Protein AF-A0A3S4KK60-F1 (afdb_monomer_lite)

Organism: Klebsiella pneumoniae (NCBI:txid573)

Radius of gyration: 25.11 Å; chains: 1; bounding box: 45×58×84 Å

Secondary structure (DSSP, 8-state):
-PPP-TTSEEEEEES---B-TT-EEEEE-SS-EEETTTEEE---TT-BTB--SEEEEEE-SSPPEEE-SEEEEEES-EEEEEE-TT-EEESS-EEESEEEEEEESSEEEE-TTSSEEEEE--------------------------------PPPPPP-PPPP----------

Structure (mmCIF, N/CA/C/O backbone):
data_AF-A0A3S4KK60-F1
#
_entry.id   AF-A0A3S4KK60-F1
#
loop_
_atom_site.group_PDB
_atom_site.id
_atom_site.type_symbol
_atom_site.label_atom_id
_atom_site.label_alt_id
_atom_site.label_comp_id
_atom_site.label_asym_id
_atom_site.label_entity_id
_atom_site.label_seq_id
_atom_site.pdbx_PDB_ins_code
_atom_site.Cartn_x
_atom_site.Cartn_y
_atom_site.Cartn_z
_atom_site.occupancy
_atom_site.B_iso_or_equiv
_atom_site.auth_seq_id
_atom_site.auth_comp_id
_atom_site.auth_asym_id
_atom_site.auth_atom_id
_atom_site.pdbx_PDB_model_num
ATOM 1 N N . MET A 1 1 ? -1.860 3.837 -8.122 1.00 91.62 1 MET A N 1
ATOM 2 C CA . MET A 1 1 ? -1.324 4.435 -6.878 1.00 91.62 1 MET A CA 1
ATOM 3 C C . MET A 1 1 ? -1.137 5.935 -7.043 1.00 91.62 1 MET A C 1
ATOM 5 O O . MET A 1 1 ? -0.967 6.378 -8.175 1.00 91.62 1 MET A O 1
ATOM 9 N N . LYS A 1 2 ? -1.155 6.694 -5.942 1.00 94.12 2 LYS A N 1
ATOM 10 C CA . LYS A 1 2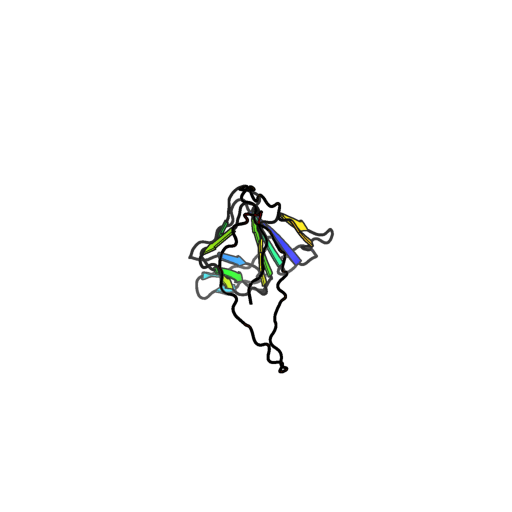 ? -0.974 8.155 -5.910 1.00 94.12 2 LYS A CA 1
ATOM 11 C C . LYS A 1 2 ? 0.498 8.571 -5.821 1.00 94.12 2 LYS A C 1
ATOM 13 O O . LYS A 1 2 ? 1.353 7.765 -5.454 1.00 94.12 2 LYS A O 1
ATOM 18 N N . LYS A 1 3 ? 0.755 9.849 -6.113 1.00 96.25 3 LYS A N 1
ATOM 19 C CA . LYS A 1 3 ? 2.049 10.508 -5.910 1.00 96.25 3 LYS A CA 1
ATOM 20 C C . LYS A 1 3 ? 2.529 10.317 -4.460 1.00 96.25 3 LYS A C 1
ATOM 22 O O . LYS A 1 3 ? 1.731 10.558 -3.551 1.00 96.25 3 LYS A O 1
ATOM 27 N N . PRO A 1 4 ? 3.788 9.913 -4.229 1.00 96.88 4 PRO A N 1
ATOM 28 C CA . PRO A 1 4 ? 4.363 9.898 -2.890 1.00 96.88 4 PRO A CA 1
ATOM 29 C C . PRO A 1 4 ? 4.475 11.310 -2.306 1.00 96.88 4 PRO A C 1
ATOM 31 O O . PRO A 1 4 ? 4.679 12.283 -3.037 1.00 96.88 4 PRO A O 1
ATOM 34 N N . ASN A 1 5 ? 4.346 11.431 -0.988 1.00 96.12 5 ASN A N 1
ATOM 35 C CA . ASN A 1 5 ? 4.644 12.675 -0.278 1.00 96.12 5 ASN A CA 1
ATOM 36 C C . ASN A 1 5 ? 6.162 12.863 -0.070 1.00 96.12 5 ASN A C 1
ATOM 38 O O . ASN A 1 5 ? 6.963 12.038 -0.505 1.00 96.12 5 ASN A O 1
ATOM 42 N N . ALA A 1 6 ? 6.560 13.946 0.607 1.00 95.12 6 ALA A N 1
ATOM 43 C CA . ALA A 1 6 ? 7.969 14.260 0.869 1.00 95.12 6 ALA A CA 1
ATOM 44 C C . ALA A 1 6 ? 8.704 13.170 1.676 1.00 95.12 6 ALA A C 1
ATOM 46 O O . ALA A 1 6 ? 9.901 12.980 1.491 1.00 95.12 6 ALA A O 1
ATOM 47 N N . ALA A 1 7 ? 7.986 12.406 2.506 1.00 96.06 7 ALA A N 1
ATOM 48 C CA . ALA A 1 7 ? 8.519 11.255 3.235 1.00 96.06 7 ALA A CA 1
ATOM 49 C C . ALA A 1 7 ? 8.562 9.955 2.400 1.00 96.06 7 ALA A C 1
ATOM 51 O O . ALA A 1 7 ? 8.891 8.889 2.922 1.00 96.06 7 ALA A O 1
ATOM 52 N N . GLY A 1 8 ? 8.205 10.004 1.112 1.00 96.44 8 GLY A N 1
ATOM 53 C CA . GLY A 1 8 ? 8.199 8.845 0.217 1.00 96.44 8 GLY A CA 1
ATOM 54 C C . GLY A 1 8 ? 7.004 7.903 0.401 1.00 96.44 8 GLY A C 1
ATOM 55 O O . GLY A 1 8 ? 7.038 6.778 -0.107 1.00 96.44 8 GLY A O 1
ATOM 56 N N . VAL A 1 9 ? 5.946 8.332 1.101 1.00 97.88 9 VAL A N 1
ATOM 57 C CA . VAL A 1 9 ? 4.731 7.533 1.317 1.00 97.88 9 VAL A CA 1
ATOM 58 C C . VAL A 1 9 ? 3.697 7.828 0.231 1.00 97.88 9 VAL A C 1
ATOM 60 O O . VAL A 1 9 ? 3.197 8.947 0.113 1.00 97.88 9 VAL A O 1
ATOM 63 N N . SER A 1 10 ? 3.324 6.809 -0.543 1.00 97.88 10 SER A N 1
ATOM 64 C CA . SER A 1 10 ? 2.142 6.829 -1.410 1.00 97.88 10 SER A CA 1
ATOM 65 C C . SER A 1 10 ? 0.923 6.377 -0.606 1.00 97.88 10 SER A C 1
ATOM 67 O O . SER A 1 10 ? 0.749 5.185 -0.343 1.00 97.88 10 SER A O 1
ATOM 69 N N . HIS A 1 11 ? 0.080 7.328 -0.195 1.00 97.31 11 HIS A N 1
ATOM 70 C CA . HIS A 1 11 ? -1.128 7.058 0.592 1.00 97.31 11 HIS A CA 1
ATOM 71 C C . HIS A 1 11 ? -2.350 6.869 -0.309 1.00 97.31 11 HIS A C 1
ATOM 73 O O . HIS A 1 11 ? -2.869 7.808 -0.916 1.00 97.31 11 HIS A O 1
ATOM 79 N N . ASN A 1 12 ? -2.814 5.628 -0.406 1.00 97.75 12 ASN A N 1
ATOM 80 C CA . ASN A 1 12 ? -3.915 5.210 -1.260 1.00 97.75 12 ASN A CA 1
ATOM 81 C C . ASN A 1 12 ? -5.121 4.852 -0.389 1.00 97.75 12 ASN A C 1
ATOM 83 O O . ASN A 1 12 ? -5.063 3.919 0.408 1.00 97.75 12 ASN A O 1
ATOM 87 N N . LEU A 1 13 ? -6.207 5.608 -0.548 1.00 97.25 13 LEU A N 1
ATOM 88 C CA . LEU A 1 13 ? -7.457 5.397 0.175 1.00 97.25 13 LEU A CA 1
ATOM 89 C C . LEU A 1 13 ? -8.414 4.572 -0.680 1.00 97.25 13 LEU A C 1
ATOM 91 O O . LEU A 1 13 ? -8.672 4.920 -1.834 1.00 97.25 13 LEU A O 1
ATOM 95 N N . TYR A 1 14 ? -8.978 3.527 -0.088 1.00 97.62 14 TYR A N 1
ATOM 96 C CA . TYR A 1 14 ? -9.921 2.627 -0.732 1.00 97.62 14 TYR A CA 1
ATOM 97 C C . TYR A 1 14 ? -11.235 2.572 0.041 1.00 97.62 14 TYR A C 1
ATOM 99 O O . TYR A 1 14 ? -11.282 2.709 1.268 1.00 97.62 14 TYR A O 1
ATOM 107 N N . ARG A 1 15 ? -12.324 2.334 -0.690 1.00 97.69 15 ARG A N 1
ATOM 108 C CA . ARG A 1 15 ? -13.568 1.831 -0.098 1.00 97.69 15 ARG A CA 1
ATOM 109 C C . ARG A 1 15 ? -13.484 0.326 0.119 1.00 97.69 15 ARG A C 1
ATOM 111 O O . ARG A 1 15 ? -13.869 -0.139 1.178 1.00 97.69 15 ARG A O 1
ATOM 118 N N . ASP A 1 16 ? -12.879 -0.394 -0.815 1.00 97.19 16 ASP A N 1
ATOM 119 C CA . ASP A 1 16 ? -12.662 -1.831 -0.735 1.00 97.19 16 ASP A CA 1
ATOM 120 C C . ASP A 1 16 ? -11.266 -2.154 -1.251 1.00 97.19 16 ASP A C 1
ATOM 122 O O . ASP A 1 16 ? -10.860 -1.670 -2.307 1.00 97.19 16 ASP A O 1
ATOM 126 N N . PHE A 1 17 ? -10.532 -2.973 -0.502 1.00 98.12 17 PHE A N 1
ATOM 127 C CA . PHE A 1 17 ? -9.235 -3.489 -0.924 1.00 98.12 17 PHE A CA 1
ATOM 128 C C . PHE A 1 17 ? -9.218 -4.996 -0.693 1.00 98.12 17 PHE A C 1
ATOM 130 O O . PHE A 1 17 ? -9.015 -5.465 0.429 1.00 98.12 17 PHE A O 1
ATOM 137 N N . ASN A 1 18 ? -9.484 -5.739 -1.761 1.00 98.12 18 ASN A N 1
ATOM 138 C CA . ASN A 1 18 ? -9.496 -7.194 -1.791 1.00 98.12 18 ASN A CA 1
ATOM 139 C C . ASN A 1 18 ? -8.551 -7.668 -2.891 1.00 98.12 18 ASN A C 1
ATOM 141 O O . ASN A 1 18 ? -8.430 -7.018 -3.928 1.00 98.12 18 ASN A O 1
ATOM 145 N N . VAL A 1 19 ? -7.911 -8.811 -2.674 1.00 98.06 19 VAL A N 1
ATOM 146 C CA . VAL A 1 19 ? -7.015 -9.428 -3.654 1.00 98.06 19 VAL A CA 1
ATOM 147 C C . VAL A 1 19 ? -7.537 -10.822 -3.944 1.00 98.06 19 VAL A C 1
ATOM 149 O O . VAL A 1 19 ? -7.630 -11.656 -3.045 1.00 98.06 19 VAL A O 1
ATOM 152 N N . GLY A 1 20 ? -7.925 -11.056 -5.195 1.00 97.00 20 GLY A N 1
ATOM 153 C CA . GLY A 1 20 ? -8.327 -12.377 -5.669 1.00 97.00 20 GLY A CA 1
ATOM 154 C C . GLY A 1 20 ? -7.126 -13.300 -5.877 1.00 97.00 20 GLY A C 1
ATOM 155 O O . GLY A 1 20 ? -5.977 -12.908 -5.700 1.00 97.00 20 GLY A O 1
ATOM 156 N N . THR A 1 21 ? -7.386 -14.529 -6.310 1.00 95.88 21 THR A N 1
ATOM 157 C CA . THR A 1 21 ? -6.337 -15.517 -6.621 1.00 95.88 21 THR A CA 1
ATOM 158 C C . THR A 1 21 ? -5.448 -15.104 -7.794 1.00 95.88 21 THR A C 1
ATOM 160 O O . THR A 1 21 ? -4.296 -15.512 -7.851 1.00 95.88 21 THR A O 1
ATOM 163 N N . ASN A 1 22 ? -5.949 -14.244 -8.686 1.00 94.62 22 ASN A N 1
ATOM 164 C CA . ASN A 1 22 ? -5.174 -13.668 -9.793 1.00 94.62 22 ASN A CA 1
ATOM 165 C C . ASN A 1 22 ? -4.140 -12.624 -9.331 1.00 94.62 22 ASN A C 1
ATOM 167 O O . ASN A 1 22 ? -3.382 -12.119 -10.152 1.00 94.62 22 ASN A O 1
ATOM 171 N N . GLY A 1 23 ? -4.118 -12.299 -8.036 1.00 95.69 23 GLY A N 1
ATOM 172 C CA . GLY A 1 23 ? -3.225 -11.306 -7.459 1.00 95.69 23 GLY A CA 1
ATOM 173 C C . GLY A 1 23 ? -3.587 -9.868 -7.819 1.00 95.69 23 GLY A C 1
ATOM 174 O O . GLY A 1 23 ? -4.665 -9.575 -8.343 1.00 95.69 23 GLY A O 1
ATOM 175 N N . THR A 1 24 ? -2.694 -8.952 -7.465 1.00 96.25 24 THR A N 1
ATOM 176 C CA . THR A 1 24 ? -2.780 -7.530 -7.798 1.00 96.25 24 THR A CA 1
ATOM 177 C C . THR A 1 24 ? -1.386 -6.940 -7.964 1.00 96.25 24 THR A C 1
ATOM 179 O O . THR A 1 24 ? -0.435 -7.383 -7.316 1.00 96.25 24 THR A O 1
ATOM 182 N N . ILE A 1 25 ? -1.281 -5.908 -8.800 1.00 97.00 25 ILE A N 1
ATOM 183 C CA . ILE A 1 25 ? -0.032 -5.195 -9.059 1.00 97.00 25 ILE A CA 1
ATOM 184 C C . ILE A 1 25 ? -0.155 -3.749 -8.582 1.00 97.00 25 ILE A C 1
ATOM 186 O O . ILE A 1 25 ? -1.005 -2.973 -9.023 1.00 97.00 25 ILE A O 1
ATOM 190 N N . LEU A 1 26 ? 0.753 -3.375 -7.694 1.00 97.62 26 LEU A N 1
ATOM 191 C CA . LEU A 1 26 ? 1.010 -2.026 -7.227 1.00 97.62 26 LEU A CA 1
ATOM 192 C C . LEU A 1 26 ? 2.052 -1.391 -8.155 1.00 97.62 26 LEU A C 1
ATOM 194 O O . LEU A 1 26 ? 3.249 -1.636 -8.029 1.00 97.62 26 LEU A O 1
ATOM 198 N N . ASN A 1 27 ? 1.595 -0.595 -9.124 1.00 97.06 27 ASN A N 1
ATOM 199 C CA . ASN A 1 27 ? 2.483 0.030 -10.104 1.00 97.06 27 ASN A CA 1
ATOM 200 C C . ASN A 1 27 ? 3.280 1.199 -9.493 1.00 97.06 27 ASN A C 1
ATOM 202 O O . ASN A 1 27 ? 2.779 2.327 -9.400 1.00 97.06 27 ASN A O 1
ATOM 206 N N . ASN A 1 28 ? 4.515 0.906 -9.082 1.00 97.56 28 ASN A N 1
ATOM 207 C CA . ASN A 1 28 ? 5.492 1.836 -8.520 1.00 97.56 28 ASN A CA 1
ATOM 208 C C . ASN A 1 28 ? 6.626 2.152 -9.519 1.00 97.56 28 ASN A C 1
ATOM 210 O O . ASN A 1 28 ? 7.754 2.428 -9.113 1.00 97.56 28 ASN A O 1
ATOM 214 N N . SER A 1 29 ? 6.341 2.069 -10.824 1.00 96.81 29 SER A N 1
ATOM 215 C CA . SER A 1 29 ? 7.299 2.362 -11.892 1.00 96.81 29 SER A CA 1
ATOM 216 C C . SER A 1 29 ? 7.031 3.721 -12.539 1.00 96.81 29 SER A C 1
ATOM 218 O O . SER A 1 29 ? 5.892 4.026 -12.906 1.00 96.81 29 SER A O 1
ATOM 220 N N . GLY A 1 30 ? 8.085 4.526 -12.697 1.00 95.19 30 GLY A N 1
ATOM 221 C CA . GLY A 1 30 ? 8.073 5.748 -13.512 1.00 95.19 30 GLY A CA 1
ATOM 222 C C . GLY A 1 30 ? 8.214 5.486 -15.017 1.00 95.19 30 GLY A C 1
ATOM 223 O O . GLY A 1 30 ? 7.879 6.361 -15.814 1.00 95.19 30 GLY A O 1
ATOM 224 N N . ASP A 1 31 ? 8.624 4.269 -15.380 1.00 95.25 31 ASP A N 1
ATOM 225 C CA . ASP A 1 31 ? 8.835 3.794 -16.749 1.00 95.25 31 ASP A CA 1
ATOM 226 C C . ASP A 1 31 ? 7.877 2.642 -17.090 1.00 95.25 31 ASP A C 1
ATOM 228 O O . ASP A 1 31 ? 7.313 2.000 -16.196 1.00 95.25 31 ASP A O 1
ATOM 232 N N . ASP A 1 32 ? 7.682 2.382 -18.384 1.00 95.25 32 ASP A N 1
ATOM 233 C CA . ASP A 1 32 ? 6.922 1.219 -18.846 1.00 95.25 32 ASP A CA 1
ATOM 234 C C . ASP A 1 32 ? 7.678 -0.067 -18.483 1.00 95.25 32 ASP A C 1
ATOM 236 O O . ASP A 1 32 ? 8.891 -0.165 -18.679 1.00 95.25 32 ASP A O 1
ATOM 240 N N . VAL A 1 33 ? 6.970 -1.070 -17.961 1.00 94.31 33 VAL A N 1
ATOM 241 C CA . VAL A 1 33 ? 7.573 -2.345 -17.546 1.00 94.31 33 VAL A CA 1
ATOM 242 C C . VAL A 1 33 ? 6.980 -3.492 -18.346 1.00 94.31 33 VAL A C 1
ATOM 244 O O . VAL A 1 33 ? 5.761 -3.640 -18.423 1.00 94.31 33 VAL A O 1
ATOM 247 N N . SER A 1 34 ? 7.839 -4.346 -18.899 1.00 93.31 34 SER A N 1
ATOM 248 C CA . SER A 1 34 ? 7.408 -5.589 -19.536 1.00 93.31 34 SER A CA 1
ATOM 249 C C . SER A 1 34 ? 7.284 -6.698 -18.494 1.00 93.31 34 SER A C 1
ATOM 251 O O . SER A 1 34 ? 8.275 -7.095 -17.882 1.00 93.31 34 SER A O 1
ATOM 253 N N . HIS A 1 35 ? 6.064 -7.186 -18.271 1.00 91.38 35 HIS A N 1
ATOM 254 C CA . HIS A 1 35 ? 5.773 -8.254 -17.324 1.00 91.38 35 HIS A CA 1
ATOM 255 C C . HIS A 1 35 ? 5.514 -9.566 -18.076 1.00 91.38 35 HIS A C 1
ATOM 257 O O . HIS A 1 35 ? 4.658 -9.629 -18.957 1.00 91.38 35 HIS A O 1
ATOM 263 N N . SER A 1 36 ? 6.186 -10.653 -17.685 1.00 86.75 36 SER A N 1
ATOM 264 C CA . SER A 1 36 ? 6.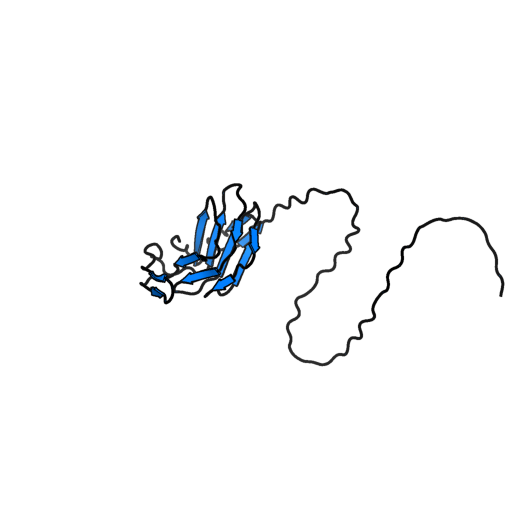085 -11.962 -18.358 1.00 86.75 36 SER A CA 1
ATOM 265 C C . SER A 1 36 ? 4.655 -12.520 -18.403 1.00 86.75 36 SER A C 1
ATOM 267 O O . SER A 1 36 ? 4.226 -13.041 -19.425 1.00 86.75 36 SER A O 1
ATOM 269 N N . THR A 1 37 ? 3.909 -12.383 -17.304 1.00 87.69 37 THR A N 1
ATOM 270 C CA . THR A 1 37 ? 2.514 -12.846 -17.185 1.00 87.69 37 THR A CA 1
ATOM 271 C C . THR A 1 37 ? 1.456 -11.857 -17.696 1.00 87.69 37 THR A C 1
ATOM 273 O O . THR A 1 37 ? 0.465 -12.286 -18.277 1.00 87.69 37 THR A O 1
ATOM 276 N N . PHE A 1 38 ? 1.622 -10.547 -17.470 1.00 88.25 38 PHE A N 1
ATOM 277 C CA . PHE A 1 38 ? 0.578 -9.536 -17.720 1.00 88.25 38 PHE A CA 1
ATOM 278 C C . PHE A 1 38 ? 0.858 -8.627 -18.925 1.00 88.25 38 PHE A C 1
ATOM 280 O O . PHE A 1 38 ? 0.086 -7.707 -19.191 1.00 88.25 38 PHE A O 1
ATOM 287 N N . GLY A 1 39 ? 1.937 -8.883 -19.667 1.00 92.06 39 GLY A N 1
ATOM 288 C CA . GLY A 1 39 ? 2.359 -8.059 -20.794 1.00 92.06 39 GLY A CA 1
ATOM 289 C C . GLY A 1 39 ? 2.935 -6.714 -20.354 1.00 92.06 39 GLY A C 1
ATOM 290 O O . GLY A 1 39 ? 3.443 -6.561 -19.245 1.00 92.06 39 GLY A O 1
ATOM 291 N N . ASN A 1 40 ? 2.884 -5.722 -21.241 1.00 94.56 40 ASN A N 1
ATOM 292 C CA . ASN A 1 40 ? 3.426 -4.400 -20.942 1.00 94.56 40 ASN A CA 1
ATOM 293 C C . ASN A 1 40 ? 2.487 -3.628 -20.009 1.00 94.56 40 ASN A C 1
ATOM 295 O O . ASN A 1 40 ? 1.332 -3.360 -20.339 1.00 94.56 40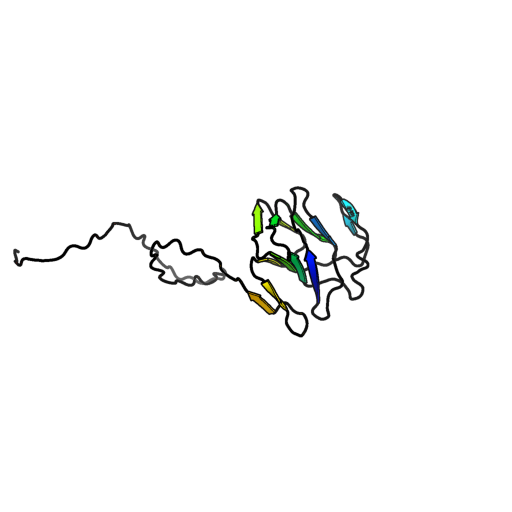 ASN A O 1
ATOM 299 N N . ILE A 1 41 ? 3.017 -3.238 -18.855 1.00 95.31 41 ILE A N 1
ATOM 300 C CA . ILE A 1 41 ? 2.358 -2.388 -17.872 1.00 95.31 41 ILE A CA 1
ATOM 301 C C . ILE A 1 41 ? 2.904 -0.975 -18.065 1.00 95.31 41 ILE A C 1
ATOM 303 O O . ILE A 1 41 ? 4.082 -0.721 -17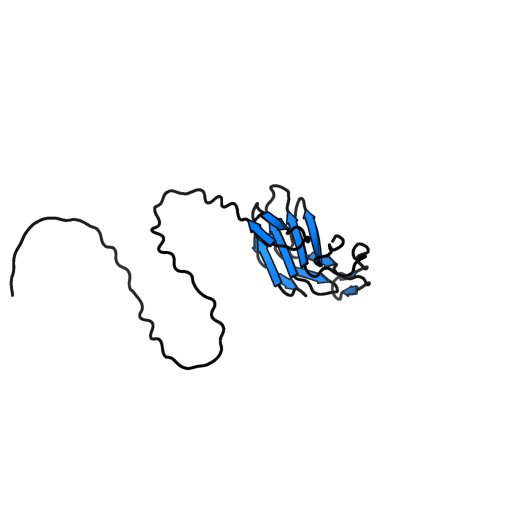.818 1.00 95.31 41 ILE A O 1
ATOM 307 N N . ALA A 1 42 ? 2.042 -0.059 -18.506 1.00 96.69 42 ALA A N 1
ATOM 308 C CA . ALA A 1 42 ? 2.416 1.338 -18.706 1.00 96.69 42 ALA A CA 1
ATOM 309 C C . ALA A 1 42 ? 2.885 1.995 -17.397 1.00 96.69 42 ALA A C 1
ATOM 311 O O . ALA A 1 42 ? 2.412 1.652 -16.306 1.00 96.69 42 ALA A O 1
ATOM 312 N N . ARG A 1 43 ? 3.777 2.979 -17.507 1.00 96.38 43 ARG A N 1
ATOM 313 C CA . ARG A 1 43 ? 4.273 3.777 -16.384 1.00 96.38 43 ARG A CA 1
ATOM 314 C C . ARG A 1 43 ? 3.157 4.412 -15.560 1.00 96.38 43 ARG A C 1
ATOM 316 O O . ARG A 1 43 ? 2.089 4.773 -16.063 1.00 96.38 43 ARG A O 1
ATOM 323 N N . ASN A 1 44 ? 3.425 4.635 -14.278 1.00 96.81 44 ASN A N 1
ATOM 324 C CA . ASN A 1 44 ? 2.506 5.349 -13.405 1.00 96.81 44 ASN A CA 1
ATOM 325 C C . ASN A 1 44 ? 2.774 6.864 -13.439 1.00 96.81 44 ASN A C 1
ATOM 327 O O . ASN A 1 44 ? 3.602 7.387 -12.694 1.00 96.81 44 ASN A O 1
ATOM 331 N N . ASN A 1 45 ? 1.988 7.589 -14.240 1.00 95.94 45 ASN A N 1
ATOM 332 C CA . ASN A 1 45 ? 2.082 9.050 -14.390 1.00 95.94 45 ASN A CA 1
ATOM 333 C C . ASN A 1 45 ? 1.865 9.849 -13.088 1.00 95.94 45 ASN A C 1
ATOM 335 O O . ASN A 1 45 ? 2.167 11.039 -13.048 1.00 95.94 45 ASN A O 1
ATOM 339 N N . ASN A 1 46 ? 1.366 9.229 -12.012 1.00 95.00 46 ASN A N 1
ATOM 340 C CA . ASN A 1 46 ? 1.237 9.903 -10.719 1.00 95.00 46 ASN A CA 1
ATOM 341 C C . ASN A 1 46 ? 2.583 10.051 -9.988 1.00 95.00 46 ASN A C 1
ATOM 343 O O . ASN A 1 46 ? 2.677 10.860 -9.066 1.00 95.00 46 ASN A O 1
ATOM 347 N N . LEU A 1 47 ? 3.625 9.308 -10.376 1.00 93.94 47 LEU A N 1
ATOM 348 C CA . LEU A 1 47 ? 4.938 9.286 -9.714 1.00 93.94 47 LEU A CA 1
ATOM 349 C C . LEU A 1 47 ? 5.842 10.452 -10.152 1.00 93.94 47 LEU A C 1
ATOM 351 O O . LEU A 1 47 ? 7.029 10.290 -10.411 1.00 93.94 47 LEU A O 1
ATOM 355 N N . THR A 1 48 ? 5.283 11.663 -10.213 1.00 91.31 48 THR A N 1
ATOM 356 C CA . THR A 1 48 ? 5.997 12.877 -10.659 1.00 91.31 48 THR A CA 1
ATOM 357 C C . THR A 1 48 ? 7.139 13.308 -9.735 1.00 91.31 48 THR A C 1
ATOM 359 O O . THR A 1 48 ? 7.978 14.101 -10.141 1.00 91.31 48 THR A O 1
ATOM 362 N N . ALA A 1 49 ? 7.173 12.805 -8.498 1.00 89.50 49 ALA A N 1
ATOM 363 C CA . ALA A 1 49 ? 8.253 13.028 -7.532 1.00 89.50 49 ALA A CA 1
ATOM 364 C C . ALA A 1 49 ? 9.131 11.778 -7.330 1.00 89.50 49 ALA A C 1
ATOM 366 O O . ALA A 1 49 ? 9.820 11.669 -6.320 1.00 89.50 49 ALA A O 1
ATOM 367 N N . GLY A 1 50 ? 9.081 10.831 -8.270 1.00 94.25 50 GLY A N 1
ATOM 368 C CA . GLY A 1 50 ? 9.728 9.530 -8.150 1.00 94.25 50 GLY A CA 1
ATOM 369 C C . GLY A 1 50 ? 8.835 8.470 -7.506 1.00 94.25 50 GLY A C 1
ATOM 370 O O . GLY A 1 50 ? 7.674 8.712 -7.153 1.00 94.25 50 GLY A O 1
ATOM 371 N N . SER A 1 51 ? 9.387 7.265 -7.403 1.00 97.25 51 SER A N 1
ATOM 372 C CA . SER A 1 51 ? 8.706 6.087 -6.867 1.00 97.25 51 SER A CA 1
ATOM 373 C C . SER A 1 51 ? 8.528 6.168 -5.350 1.00 97.25 51 SER A C 1
ATOM 375 O O . SER A 1 51 ? 9.302 6.808 -4.641 1.00 97.25 51 SER A O 1
ATOM 377 N N . ALA A 1 52 ? 7.510 5.485 -4.832 1.00 97.94 52 ALA A N 1
ATOM 378 C CA . ALA A 1 52 ? 7.258 5.402 -3.400 1.00 97.94 52 ALA A CA 1
ATOM 379 C C . ALA A 1 52 ? 8.283 4.494 -2.707 1.00 97.94 52 ALA A C 1
ATOM 381 O O . ALA A 1 52 ? 8.577 3.406 -3.203 1.00 97.94 52 ALA A O 1
ATOM 382 N N . SER A 1 53 ? 8.736 4.891 -1.519 1.00 97.69 53 SER A N 1
ATOM 383 C CA . SER A 1 53 ? 9.453 4.006 -0.589 1.00 97.69 53 SER A CA 1
ATOM 384 C C . SER A 1 53 ? 8.478 3.184 0.255 1.00 97.69 53 SER A C 1
ATOM 386 O O . SER A 1 53 ? 8.785 2.057 0.638 1.00 97.69 53 SER A O 1
ATOM 388 N N . VAL A 1 54 ? 7.286 3.734 0.516 1.00 98.25 54 VAL A N 1
ATOM 389 C CA . VAL A 1 54 ? 6.200 3.074 1.250 1.00 98.25 54 VAL A CA 1
ATOM 390 C C . VAL A 1 54 ? 4.892 3.231 0.485 1.00 98.25 54 VAL A C 1
ATOM 392 O O . VAL A 1 54 ? 4.499 4.336 0.114 1.00 98.25 54 VAL A O 1
ATOM 395 N N . ILE A 1 55 ? 4.181 2.129 0.288 1.00 98.56 55 ILE A N 1
ATOM 396 C CA . ILE A 1 55 ? 2.877 2.079 -0.366 1.00 98.56 55 ILE A CA 1
ATOM 397 C C . ILE A 1 55 ? 1.839 1.734 0.692 1.00 98.56 55 ILE A C 1
ATOM 399 O O . ILE A 1 55 ? 1.691 0.577 1.089 1.00 98.56 55 ILE A O 1
ATOM 403 N N . LEU A 1 56 ? 1.111 2.748 1.149 1.00 98.50 56 LEU A N 1
ATOM 404 C CA . LEU A 1 56 ? 0.029 2.585 2.106 1.00 98.50 56 LEU A CA 1
ATOM 405 C C . LEU A 1 56 ? -1.295 2.405 1.362 1.00 98.50 56 LEU A C 1
ATOM 407 O O . LEU A 1 56 ? -1.718 3.287 0.617 1.00 98.50 56 LEU A O 1
ATOM 411 N N . ASN A 1 57 ? -1.952 1.273 1.590 1.00 98.38 57 ASN A N 1
ATOM 412 C CA . ASN A 1 57 ? -3.300 0.972 1.133 1.00 98.38 57 ASN A CA 1
ATOM 413 C C . ASN A 1 57 ? -4.233 0.951 2.346 1.00 98.38 57 ASN A C 1
ATOM 415 O O . ASN A 1 57 ? -4.217 0.004 3.130 1.00 98.38 57 ASN A O 1
ATOM 419 N N . GLU A 1 58 ? -5.027 2.004 2.518 1.00 97.94 58 GLU A N 1
ATOM 420 C CA . GLU A 1 58 ? -5.920 2.164 3.665 1.00 97.94 58 GLU A CA 1
ATOM 421 C C . GLU A 1 58 ? -7.385 2.057 3.240 1.00 97.94 58 GLU A C 1
ATOM 423 O O . GLU A 1 58 ? -7.860 2.795 2.374 1.00 97.94 58 GLU A O 1
ATOM 428 N N . VAL A 1 59 ? -8.117 1.141 3.869 1.00 98.25 59 VAL A N 1
ATOM 429 C CA . VAL A 1 59 ? -9.560 0.991 3.687 1.00 98.25 59 VAL A CA 1
ATOM 430 C C . VAL A 1 59 ? -10.291 1.892 4.675 1.00 98.25 59 VAL A C 1
ATOM 432 O O . VAL A 1 59 ? -10.142 1.769 5.887 1.00 98.25 59 VAL A O 1
ATOM 435 N N . THR A 1 60 ? -11.119 2.784 4.136 1.00 96.25 60 THR A N 1
ATOM 436 C CA . THR A 1 60 ? -11.862 3.811 4.892 1.00 96.25 60 THR A CA 1
ATOM 437 C C . THR A 1 60 ? -13.352 3.495 5.042 1.00 96.25 60 THR A C 1
ATOM 439 O O . THR A 1 60 ? -14.092 4.240 5.685 1.00 96.25 60 THR A O 1
ATOM 442 N N . SER A 1 61 ? -13.831 2.420 4.408 1.00 96.44 61 SER A N 1
ATOM 443 C CA . SER A 1 61 ? -15.204 1.939 4.578 1.00 96.44 61 SER A CA 1
ATOM 444 C C . SER A 1 61 ? -15.343 1.095 5.852 1.00 96.44 61 SER A C 1
ATOM 446 O O . SER A 1 61 ? -14.444 1.066 6.688 1.00 96.44 61 SER A O 1
ATOM 448 N N . LYS A 1 62 ? -16.486 0.417 6.004 1.00 95.31 62 LYS A N 1
ATOM 449 C CA . LYS A 1 62 ? -16.728 -0.572 7.065 1.00 95.31 62 LYS A CA 1
ATOM 450 C C . LYS A 1 62 ? -16.485 -2.020 6.605 1.00 95.31 62 LYS A C 1
ATOM 452 O O . LYS A 1 62 ? -16.769 -2.952 7.351 1.00 95.31 62 LYS A O 1
ATOM 457 N N . ASN A 1 63 ? -15.996 -2.216 5.381 1.00 95.50 63 ASN A N 1
ATOM 458 C CA . ASN A 1 63 ? -15.812 -3.537 4.788 1.00 95.50 63 ASN A CA 1
ATOM 459 C C . ASN A 1 63 ? -14.450 -4.117 5.182 1.00 95.50 63 ASN A C 1
ATOM 461 O O . ASN A 1 63 ? -13.441 -3.410 5.184 1.00 95.50 63 ASN A O 1
ATOM 465 N N . ALA A 1 64 ? -14.417 -5.410 5.500 1.00 97.06 64 ALA A N 1
ATOM 466 C CA . ALA A 1 64 ? -13.180 -6.144 5.752 1.00 97.06 64 ALA A CA 1
ATOM 467 C C . ALA A 1 64 ? -12.458 -6.500 4.440 1.00 97.06 64 ALA A C 1
ATOM 469 O O . ALA A 1 64 ? -13.078 -6.585 3.380 1.00 97.06 64 ALA A O 1
ATOM 470 N N . SER A 1 65 ? -11.150 -6.742 4.527 1.00 98.38 65 SER A N 1
ATOM 471 C CA . SER A 1 65 ? -10.315 -7.139 3.389 1.00 98.38 65 SER A CA 1
ATOM 472 C C . SER A 1 65 ? -10.101 -8.651 3.339 1.00 98.38 65 SER A C 1
ATOM 474 O O . SER A 1 65 ? -9.764 -9.274 4.348 1.00 98.38 65 SER A O 1
ATOM 476 N N . SER A 1 66 ? -10.212 -9.237 2.149 1.00 98.25 66 SER A N 1
ATOM 477 C CA . SER A 1 66 ? -9.826 -10.617 1.849 1.00 98.25 66 SER A CA 1
ATOM 478 C C . SER A 1 66 ? -8.695 -10.632 0.824 1.00 98.25 66 SER A C 1
ATOM 480 O O . SER A 1 66 ? -8.845 -10.119 -0.286 1.00 98.25 66 SER A O 1
ATOM 482 N N . LEU A 1 67 ? -7.558 -11.211 1.207 1.00 98.38 67 LEU A N 1
ATOM 483 C CA . LEU A 1 67 ? -6.345 -11.302 0.401 1.00 98.38 67 LEU A CA 1
ATOM 484 C C . LEU A 1 67 ? -6.060 -12.779 0.100 1.00 98.38 67 LEU A C 1
ATOM 486 O O . LEU A 1 67 ? -5.661 -13.533 0.990 1.00 98.38 67 LEU A O 1
ATOM 490 N N . LYS A 1 68 ? -6.301 -13.195 -1.143 1.00 98.06 68 LYS A N 1
ATOM 491 C CA . LYS A 1 68 ? -6.256 -14.597 -1.595 1.00 98.06 68 LYS A CA 1
ATOM 492 C C . LYS A 1 68 ? -5.174 -14.887 -2.640 1.00 98.06 68 LYS A C 1
ATOM 494 O O . LYS A 1 68 ? -5.147 -15.976 -3.201 1.00 98.06 68 LYS A O 1
ATOM 499 N N . GLY A 1 69 ? -4.327 -13.912 -2.942 1.00 97.19 69 GLY A N 1
ATOM 500 C CA . GLY A 1 69 ? -3.296 -14.028 -3.967 1.00 97.19 69 GLY A CA 1
ATOM 501 C C . GLY A 1 69 ? -2.144 -13.065 -3.725 1.00 97.19 69 GLY A C 1
ATOM 502 O O . GLY A 1 69 ? -2.078 -12.402 -2.685 1.00 97.19 69 GLY A O 1
ATOM 503 N N . PHE A 1 70 ? -1.228 -13.006 -4.686 1.00 97.25 70 PHE A N 1
ATOM 504 C CA . PHE A 1 70 ? -0.028 -12.192 -4.567 1.00 97.25 70 PHE A CA 1
ATOM 505 C C . PHE A 1 70 ? -0.332 -10.694 -4.693 1.00 97.25 70 PHE A C 1
ATOM 507 O O . PHE A 1 70 ? -1.259 -10.274 -5.385 1.00 97.25 70 PHE A O 1
ATOM 514 N N . ILE A 1 71 ? 0.475 -9.884 -4.024 1.00 98.31 71 ILE A N 1
ATOM 515 C CA . ILE A 1 71 ? 0.530 -8.435 -4.169 1.00 98.31 71 ILE A CA 1
ATOM 516 C C . ILE A 1 71 ? 1.946 -8.108 -4.617 1.00 98.31 71 ILE A C 1
ATOM 518 O O . ILE A 1 71 ? 2.905 -8.290 -3.867 1.00 98.31 71 ILE A O 1
ATOM 522 N N . GLU A 1 72 ? 2.084 -7.653 -5.849 1.00 97.44 72 GLU A N 1
ATOM 523 C CA . GLU A 1 72 ? 3.379 -7.344 -6.441 1.00 97.44 72 GLU A CA 1
ATOM 524 C C . GLU A 1 72 ? 3.597 -5.841 -6.511 1.00 97.44 72 GLU A C 1
ATOM 526 O O . GLU A 1 72 ? 2.702 -5.105 -6.914 1.00 97.44 72 GLU A O 1
ATOM 531 N N . VAL A 1 73 ? 4.792 -5.376 -6.156 1.00 98.00 73 VAL A N 1
ATOM 532 C CA . VAL A 1 73 ? 5.216 -4.007 -6.461 1.00 98.00 73 VAL A CA 1
ATOM 533 C C . VAL A 1 73 ? 5.943 -4.020 -7.797 1.00 98.00 73 VAL A C 1
ATOM 535 O O . VAL A 1 73 ? 7.026 -4.579 -7.905 1.00 98.00 73 VAL A O 1
ATOM 538 N N . ASN A 1 74 ? 5.372 -3.396 -8.821 1.00 96.44 74 ASN A N 1
ATOM 539 C CA . ASN A 1 74 ? 6.035 -3.282 -10.116 1.00 96.44 74 ASN A CA 1
ATOM 540 C C . ASN A 1 74 ? 6.963 -2.058 -10.148 1.00 96.44 74 ASN A C 1
ATOM 542 O O . ASN A 1 74 ? 6.597 -0.999 -9.637 1.00 96.44 74 ASN A O 1
ATOM 546 N N . GLY A 1 75 ? 8.137 -2.187 -10.768 1.00 95.50 75 GLY A N 1
ATOM 547 C CA . GLY A 1 75 ? 9.166 -1.144 -10.784 1.00 95.50 75 GLY A CA 1
ATOM 548 C C . GLY A 1 75 ? 10.008 -1.115 -9.508 1.00 95.50 75 GLY A C 1
ATOM 549 O O . GLY A 1 75 ? 10.517 -2.143 -9.054 1.00 95.50 75 GLY A O 1
ATOM 550 N N . GLN A 1 76 ? 10.194 0.073 -8.928 1.00 97.06 76 GLN A N 1
ATOM 551 C CA . GLN A 1 76 ? 11.046 0.232 -7.752 1.00 97.06 76 GLN A CA 1
ATOM 552 C C . GLN A 1 76 ? 10.428 -0.459 -6.528 1.00 97.06 76 GLN A C 1
ATOM 554 O O . GLN A 1 76 ? 9.280 -0.200 -6.165 1.00 97.06 76 GLN A O 1
ATOM 559 N N . LYS A 1 77 ? 11.216 -1.309 -5.860 1.00 97.50 77 LYS A N 1
ATOM 560 C CA . LYS A 1 77 ? 10.809 -2.002 -4.631 1.00 97.50 77 LYS A CA 1
ATOM 561 C C . LYS A 1 77 ? 10.407 -1.016 -3.528 1.00 97.50 77 LYS A C 1
ATOM 563 O O . LYS A 1 77 ? 11.061 0.011 -3.341 1.00 97.50 77 LYS A O 1
ATOM 568 N N . ALA A 1 78 ? 9.388 -1.370 -2.752 1.00 98.12 78 ALA A N 1
ATOM 569 C CA . ALA A 1 78 ? 8.862 -0.547 -1.664 1.00 98.12 78 ALA A CA 1
ATOM 570 C C . ALA A 1 78 ? 8.408 -1.406 -0.478 1.00 98.12 78 ALA A C 1
ATOM 572 O O . ALA A 1 78 ? 8.275 -2.627 -0.594 1.00 98.12 78 ALA A O 1
ATOM 573 N N . ASP A 1 79 ? 8.162 -0.769 0.662 1.00 98.44 79 ASP A N 1
ATOM 574 C CA . ASP A 1 79 ? 7.361 -1.362 1.732 1.00 98.44 79 ASP A CA 1
ATOM 575 C C . ASP A 1 79 ? 5.878 -1.290 1.367 1.00 98.44 79 ASP A C 1
ATOM 577 O O . ASP A 1 79 ? 5.413 -0.290 0.821 1.00 98.44 79 ASP A O 1
ATOM 581 N N . VAL A 1 80 ? 5.113 -2.327 1.702 1.00 98.62 80 VAL A N 1
ATOM 582 C CA . VAL A 1 80 ? 3.665 -2.370 1.473 1.00 98.62 80 VAL A CA 1
ATOM 583 C C . VAL A 1 80 ? 2.946 -2.444 2.810 1.00 98.62 80 VAL A C 1
ATOM 585 O O . VAL A 1 80 ? 3.169 -3.356 3.606 1.00 98.62 80 VAL A O 1
ATOM 588 N N . VAL A 1 81 ? 2.041 -1.499 3.042 1.00 98.44 81 VAL A N 1
ATOM 589 C CA . VAL A 1 81 ? 1.170 -1.474 4.217 1.00 98.44 81 VAL A CA 1
ATOM 590 C C . VAL A 1 81 ? -0.271 -1.619 3.754 1.00 98.44 81 VAL A C 1
ATOM 592 O O . VAL A 1 81 ? -0.731 -0.857 2.906 1.00 98.44 81 VAL A O 1
ATOM 595 N N . ILE A 1 82 ? -0.994 -2.582 4.317 1.00 98.44 82 ILE A N 1
ATOM 596 C CA . ILE A 1 82 ? -2.442 -2.714 4.150 1.00 98.44 82 ILE A CA 1
ATOM 597 C C . ILE A 1 82 ? -3.080 -2.470 5.509 1.00 98.44 82 ILE A C 1
ATOM 599 O O . ILE A 1 82 ? -2.877 -3.239 6.452 1.00 98.44 82 ILE A O 1
ATOM 603 N N . ALA A 1 83 ? -3.842 -1.387 5.596 1.00 98.06 83 ALA A N 1
ATOM 604 C CA . ALA A 1 83 ? -4.540 -0.972 6.797 1.00 98.06 83 ALA A CA 1
ATOM 605 C C . ALA A 1 83 ? -6.047 -1.087 6.584 1.00 98.06 83 ALA A C 1
ATOM 607 O O . ALA A 1 83 ? -6.619 -0.424 5.719 1.00 98.06 83 ALA A O 1
ATOM 608 N N . ASN A 1 84 ? -6.700 -1.930 7.378 1.00 97.56 84 ASN A N 1
ATOM 609 C CA . ASN A 1 84 ? -8.152 -2.026 7.383 1.00 97.56 84 ASN A CA 1
ATOM 610 C C . ASN A 1 84 ? -8.660 -2.270 8.810 1.00 97.56 84 ASN A C 1
ATOM 612 O O . ASN A 1 84 ? -8.612 -3.409 9.289 1.00 97.56 84 ASN A O 1
ATOM 616 N N . PRO A 1 85 ? -9.192 -1.233 9.481 1.00 95.44 85 PRO A N 1
ATOM 617 C CA . PRO A 1 85 ? -9.728 -1.355 10.833 1.00 95.44 85 PRO A CA 1
ATOM 618 C C . PRO A 1 85 ? -10.854 -2.381 10.999 1.00 95.44 85 PRO A C 1
ATOM 620 O O . PRO A 1 85 ? -11.091 -2.856 12.107 1.00 95.44 85 PRO A O 1
ATOM 623 N N . ASN A 1 86 ? -11.531 -2.754 9.911 1.00 95.69 86 ASN A N 1
ATOM 624 C CA . ASN A 1 86 ? -12.634 -3.717 9.932 1.00 95.69 86 ASN A CA 1
ATOM 625 C C . ASN A 1 86 ? -12.164 -5.177 9.872 1.00 95.69 86 ASN A C 1
ATOM 627 O O . ASN A 1 86 ? -12.982 -6.087 9.995 1.00 95.69 86 ASN A O 1
ATOM 631 N N . GLY A 1 87 ? -10.863 -5.409 9.681 1.00 96.00 87 GLY A N 1
ATOM 632 C CA . GLY A 1 87 ? -10.271 -6.739 9.614 1.00 96.00 87 GLY A CA 1
ATOM 633 C C . GLY A 1 87 ? -9.618 -7.043 8.269 1.00 96.00 87 GLY A C 1
ATOM 634 O O . GLY A 1 87 ? -10.012 -6.533 7.218 1.00 96.00 87 GLY A O 1
ATOM 635 N N . ILE A 1 8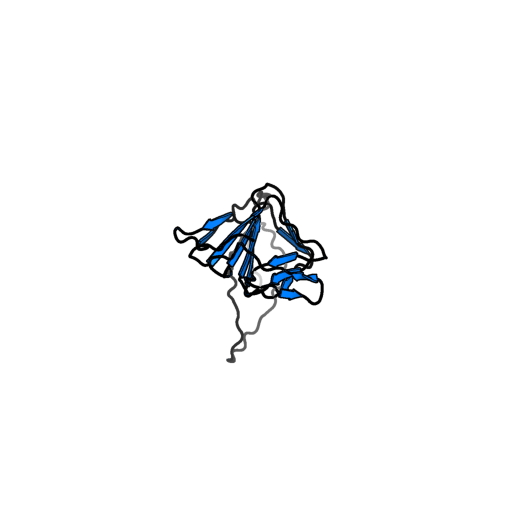8 ? -8.610 -7.912 8.320 1.00 97.88 88 ILE A N 1
ATOM 636 C CA . ILE A 1 88 ? -7.873 -8.408 7.158 1.00 97.88 88 ILE A CA 1
ATOM 637 C C . ILE A 1 88 ? -7.762 -9.924 7.292 1.00 97.88 88 ILE A C 1
ATOM 639 O O . ILE A 1 88 ? -7.242 -10.426 8.286 1.00 97.88 88 ILE A O 1
ATOM 643 N N . THR A 1 89 ? -8.227 -10.652 6.283 1.00 97.81 89 THR A N 1
ATOM 644 C CA . THR A 1 89 ? -8.018 -12.096 6.158 1.00 97.81 89 THR A CA 1
ATOM 645 C C . THR A 1 89 ? -7.010 -12.354 5.048 1.00 97.81 89 THR A C 1
ATOM 647 O O . THR A 1 89 ? -7.239 -11.954 3.908 1.00 97.81 89 THR A O 1
ATOM 650 N N . CYS A 1 90 ? -5.915 -13.040 5.369 1.00 95.62 90 CYS A N 1
ATOM 651 C CA . CYS A 1 90 ? -4.950 -13.535 4.392 1.00 95.62 90 CYS A CA 1
ATOM 652 C C . CYS A 1 90 ? -5.095 -15.053 4.267 1.00 95.62 90 CYS A C 1
ATOM 654 O O . CYS A 1 90 ? -4.881 -15.786 5.232 1.00 95.62 90 CYS A O 1
ATOM 656 N N . SER A 1 91 ? -5.455 -15.526 3.077 1.00 94.19 91 SER A N 1
ATOM 657 C CA . SER A 1 91 ? -5.591 -16.951 2.765 1.00 94.19 91 SER A CA 1
ATOM 658 C C . SER A 1 91 ? -4.827 -17.242 1.479 1.00 94.19 91 SER A C 1
ATOM 660 O O . SER A 1 91 ? -5.398 -17.193 0.396 1.00 94.19 91 SER A O 1
ATOM 662 N N . GLY A 1 92 ? -3.520 -17.487 1.601 1.00 91.62 92 GLY A N 1
ATOM 663 C CA . GLY A 1 92 ? -2.622 -17.632 0.449 1.00 91.62 92 GLY A CA 1
ATOM 664 C C . GLY A 1 92 ? -2.127 -16.302 -0.125 1.00 91.62 92 GLY A C 1
ATOM 665 O O . GLY A 1 92 ? -1.678 -16.263 -1.266 1.00 91.62 92 GLY A O 1
ATOM 666 N N . CYS A 1 93 ? -2.209 -15.209 0.642 1.00 96.38 93 CYS A N 1
ATOM 667 C CA . CYS A 1 93 ? -1.603 -13.955 0.220 1.00 96.38 93 CYS A CA 1
ATOM 668 C C . CYS A 1 93 ? -0.072 -14.054 0.243 1.00 96.38 93 CYS A C 1
ATOM 670 O O . CYS A 1 93 ? 0.516 -14.681 1.126 1.00 96.38 93 CYS A O 1
ATOM 672 N N . SER A 1 94 ? 0.573 -13.416 -0.724 1.00 97.62 94 SER A N 1
ATOM 673 C CA . SER A 1 94 ? 2.030 -13.317 -0.812 1.00 97.62 94 SER A CA 1
ATOM 674 C C . SER A 1 94 ? 2.419 -11.930 -1.310 1.00 97.62 94 SER A C 1
ATOM 676 O O . SER A 1 94 ? 1.583 -11.198 -1.836 1.00 97.62 94 SER A O 1
ATOM 678 N N . PHE A 1 95 ? 3.675 -11.545 -1.114 1.00 98.00 95 PHE A N 1
ATOM 679 C CA . PHE A 1 95 ? 4.189 -10.249 -1.543 1.00 98.00 95 PHE A CA 1
ATOM 680 C C . PHE A 1 95 ? 5.400 -10.456 -2.443 1.00 98.00 95 PHE A C 1
ATOM 682 O O . PHE A 1 95 ? 6.288 -11.242 -2.108 1.00 98.00 95 PHE A O 1
ATOM 689 N N . VAL A 1 96 ? 5.429 -9.758 -3.575 1.00 96.94 96 VAL A N 1
ATOM 690 C CA . VAL A 1 96 ? 6.486 -9.859 -4.591 1.00 96.94 96 VAL A CA 1
ATOM 691 C C . VAL A 1 96 ? 7.135 -8.487 -4.767 1.00 96.94 96 VAL A C 1
ATOM 693 O O . VAL A 1 96 ? 6.458 -7.459 -4.698 1.00 96.94 96 VAL A O 1
ATOM 696 N N . ASN A 1 97 ? 8.464 -8.464 -4.923 1.00 96.50 97 ASN A N 1
ATOM 697 C CA . ASN A 1 97 ? 9.274 -7.242 -5.049 1.00 96.50 97 ASN A CA 1
ATOM 698 C C . ASN A 1 97 ? 9.035 -6.206 -3.922 1.00 96.50 97 ASN A C 1
ATOM 700 O O . ASN A 1 97 ? 9.039 -4.994 -4.121 1.00 96.50 97 ASN A O 1
ATOM 704 N N . THR A 1 98 ? 8.800 -6.700 -2.707 1.00 97.31 98 THR A N 1
ATOM 705 C CA . THR A 1 98 ? 8.474 -5.896 -1.522 1.00 97.31 98 THR A CA 1
ATOM 706 C C . THR A 1 98 ? 9.568 -6.080 -0.469 1.00 97.31 98 THR A C 1
ATOM 708 O O . THR A 1 98 ? 9.955 -7.218 -0.205 1.00 97.31 98 THR A O 1
ATOM 711 N N . ASN A 1 99 ? 10.068 -5.003 0.155 1.00 96.12 99 ASN A N 1
ATOM 712 C CA . ASN A 1 99 ? 11.068 -5.146 1.231 1.00 96.12 99 ASN A CA 1
ATOM 713 C C . ASN A 1 99 ? 10.410 -5.645 2.527 1.00 96.12 99 ASN A C 1
ATOM 715 O O . ASN A 1 99 ? 10.892 -6.585 3.160 1.00 96.12 99 ASN A O 1
ATOM 719 N N . LYS A 1 100 ? 9.294 -5.019 2.914 1.00 96.75 100 LYS A N 1
ATOM 720 C CA . LYS A 1 100 ? 8.496 -5.386 4.084 1.00 96.75 100 LYS A CA 1
ATOM 721 C C . LYS A 1 100 ? 7.008 -5.272 3.780 1.00 96.75 100 LYS A C 1
ATOM 723 O O . LYS A 1 100 ? 6.563 -4.290 3.193 1.00 96.75 100 LYS A O 1
ATOM 728 N N . ALA A 1 101 ? 6.237 -6.253 4.238 1.00 97.38 101 ALA A N 1
ATOM 729 C CA . ALA A 1 101 ? 4.782 -6.223 4.196 1.00 97.38 101 ALA A CA 1
ATOM 730 C C . ALA A 1 101 ? 4.211 -6.082 5.613 1.00 97.38 101 ALA A C 1
ATOM 732 O O . ALA A 1 101 ? 4.604 -6.815 6.523 1.00 97.38 101 ALA A O 1
ATOM 733 N N . ILE A 1 102 ? 3.287 -5.142 5.806 1.00 97.25 102 ILE A N 1
ATOM 734 C CA . ILE A 1 102 ? 2.594 -4.907 7.076 1.00 97.25 102 ILE A CA 1
ATOM 735 C C . ILE A 1 102 ? 1.092 -5.009 6.834 1.00 97.25 102 ILE A C 1
ATOM 737 O O . ILE A 1 102 ? 0.530 -4.271 6.029 1.00 97.25 102 ILE A O 1
ATOM 741 N N . LEU A 1 103 ? 0.436 -5.900 7.575 1.00 97.44 103 LEU A N 1
ATOM 742 C CA . LEU A 1 103 ? -1.018 -5.984 7.654 1.00 97.44 103 LEU A CA 1
ATOM 743 C C . LEU A 1 103 ? -1.445 -5.462 9.022 1.00 97.44 103 LEU A C 1
ATOM 745 O O . LEU A 1 103 ? -0.963 -5.954 10.043 1.00 97.44 103 LEU A O 1
ATOM 749 N N . THR A 1 104 ? -2.330 -4.472 9.056 1.00 96.31 104 THR A N 1
ATOM 750 C CA . THR A 1 104 ? -2.798 -3.887 10.315 1.00 96.31 104 THR A CA 1
ATOM 751 C C . THR A 1 104 ? -4.301 -3.657 10.313 1.00 96.31 104 THR A C 1
ATOM 753 O O . THR A 1 104 ? -4.884 -3.190 9.336 1.00 96.31 104 THR A O 1
ATOM 756 N N . THR A 1 105 ? -4.933 -3.957 11.444 1.00 95.88 105 THR A N 1
ATOM 757 C CA . THR A 1 105 ? -6.317 -3.563 11.740 1.00 95.88 105 THR A CA 1
ATOM 758 C C . THR A 1 105 ? -6.375 -2.279 12.568 1.00 95.88 105 THR A C 1
ATOM 760 O O . THR A 1 105 ? -7.402 -1.954 13.157 1.00 95.88 105 THR A O 1
ATOM 763 N N . GLY A 1 106 ? -5.253 -1.573 12.694 1.00 93.06 106 GLY A N 1
ATOM 764 C CA . GLY A 1 106 ? -5.198 -0.263 13.320 1.00 93.06 106 GLY A CA 1
ATOM 765 C C . GLY A 1 106 ? -5.411 0.858 12.312 1.00 93.06 106 GLY A C 1
ATOM 766 O O . GLY A 1 106 ? -5.109 0.712 11.128 1.00 93.06 106 GLY A O 1
ATOM 767 N N . LYS A 1 107 ? -5.885 2.002 12.805 1.00 93.12 107 LYS A N 1
ATOM 768 C CA . LYS A 1 107 ? -5.843 3.259 12.057 1.00 93.12 107 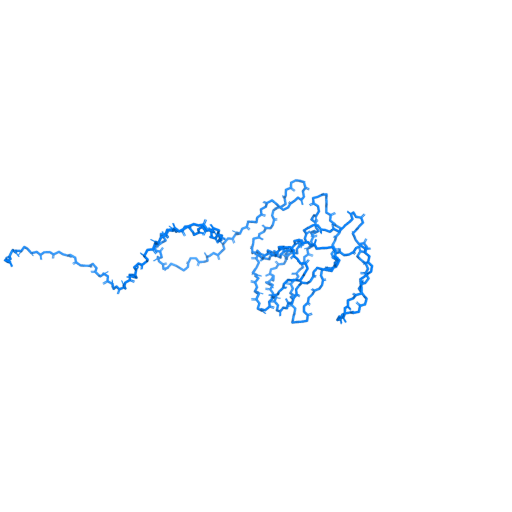LYS A CA 1
ATOM 769 C C . LYS A 1 107 ? -4.385 3.698 11.907 1.00 93.12 107 LYS A C 1
ATOM 771 O O . LYS A 1 107 ? -3.624 3.618 12.875 1.00 93.12 107 LYS A O 1
ATOM 776 N N . VAL A 1 108 ? -3.999 4.150 10.717 1.00 95.06 108 VAL A N 1
ATOM 777 C CA . VAL A 1 108 ? -2.646 4.663 10.469 1.00 95.06 108 VAL A CA 1
ATOM 778 C C . VAL A 1 108 ? -2.581 6.124 10.892 1.00 95.06 108 VAL A C 1
ATOM 780 O O . VAL A 1 108 ? -3.393 6.935 10.450 1.00 95.06 108 VAL A O 1
ATOM 783 N N . ASN A 1 109 ? -1.620 6.462 11.748 1.00 94.94 109 ASN A N 1
ATOM 784 C CA . ASN A 1 109 ? -1.336 7.846 12.108 1.00 94.94 109 ASN A CA 1
ATOM 785 C C . ASN A 1 109 ? -0.068 8.289 11.384 1.00 94.94 109 ASN A C 1
ATOM 787 O O . ASN A 1 109 ? 1.000 7.691 11.554 1.00 94.94 109 ASN A O 1
ATOM 791 N N . MET A 1 110 ? -0.207 9.337 10.582 1.00 95.19 110 MET A N 1
ATOM 792 C CA . MET A 1 110 ? 0.900 9.976 9.881 1.00 95.19 110 MET A CA 1
ATOM 793 C C . MET A 1 110 ? 1.549 11.018 10.797 1.00 95.19 110 MET A C 1
ATOM 795 O O . MET A 1 110 ? 0.866 11.609 11.634 1.00 95.19 110 MET A O 1
ATOM 799 N N . THR A 1 111 ? 2.856 11.219 10.662 1.00 95.19 111 THR A N 1
ATOM 800 C CA . THR A 1 111 ? 3.565 12.343 11.286 1.00 95.19 111 THR A CA 1
ATOM 801 C C . THR A 1 111 ? 3.302 13.633 10.510 1.00 95.19 111 THR A C 1
ATOM 803 O O . THR A 1 111 ? 2.810 13.587 9.380 1.00 95.19 111 THR A O 1
ATOM 806 N N . ASP A 1 112 ? 3.680 14.777 11.083 1.00 92.06 112 ASP A N 1
ATOM 807 C CA . ASP A 1 112 ? 3.562 16.082 10.417 1.00 92.06 112 ASP A CA 1
ATOM 808 C C . ASP A 1 112 ? 4.384 16.143 9.114 1.00 92.06 112 ASP A C 1
ATOM 810 O O . ASP A 1 112 ? 3.943 16.723 8.124 1.00 92.06 112 ASP A O 1
ATOM 814 N N . ASP A 1 113 ? 5.518 15.434 9.064 1.00 90.75 113 ASP A N 1
ATOM 815 C CA . ASP A 1 113 ? 6.355 15.286 7.861 1.00 90.75 113 ASP A CA 1
ATOM 816 C C . ASP A 1 113 ? 5.760 14.322 6.810 1.00 90.75 113 ASP A C 1
ATOM 818 O O . ASP A 1 113 ? 6.322 14.118 5.730 1.00 90.75 113 ASP A O 1
ATOM 822 N N . GLY A 1 114 ? 4.623 13.686 7.113 1.00 92.12 114 GLY A N 1
ATOM 823 C CA . GLY A 1 114 ? 3.936 12.743 6.232 1.00 92.12 114 GLY A CA 1
ATOM 824 C C . GLY A 1 114 ? 4.485 11.312 6.263 1.00 92.12 114 GLY A C 1
ATOM 825 O O . GLY A 1 114 ? 4.068 10.485 5.449 1.00 92.12 114 GLY A O 1
ATOM 826 N N . ALA A 1 115 ? 5.395 10.980 7.177 1.00 95.56 115 ALA A N 1
ATOM 827 C CA . ALA A 1 115 ? 5.824 9.598 7.384 1.00 95.56 115 ALA A CA 1
ATOM 828 C C . ALA A 1 115 ? 4.747 8.797 8.138 1.00 95.56 115 ALA A C 1
ATOM 830 O O . ALA A 1 115 ? 3.875 9.366 8.792 1.00 95.56 115 ALA A O 1
ATOM 831 N N . ILE A 1 116 ? 4.814 7.462 8.099 1.00 95.12 116 ILE A N 1
ATOM 832 C CA . ILE A 1 116 ? 3.980 6.634 8.982 1.00 95.12 116 ILE A CA 1
ATOM 833 C C . ILE A 1 116 ? 4.584 6.672 10.388 1.00 95.12 116 ILE A C 1
ATOM 835 O O . ILE A 1 116 ? 5.672 6.141 10.607 1.00 95.12 116 ILE A O 1
ATOM 839 N N . GLY A 1 117 ? 3.872 7.278 11.338 1.00 93.88 117 GLY A N 1
ATOM 840 C CA . GLY A 1 117 ? 4.327 7.401 12.723 1.00 93.88 117 GLY A CA 1
ATOM 841 C C . GLY A 1 117 ? 3.918 6.214 13.591 1.00 93.88 117 GLY A C 1
ATOM 842 O O . GLY A 1 117 ? 4.740 5.646 14.308 1.00 93.88 117 GLY A O 1
ATOM 843 N N . SER A 1 118 ? 2.642 5.820 13.548 1.00 93.12 118 SER A N 1
ATOM 844 C CA . SER A 1 118 ? 2.133 4.715 14.371 1.00 93.12 118 SER A CA 1
ATOM 845 C C . SER A 1 118 ? 0.877 4.058 13.800 1.00 93.12 118 SER A C 1
ATOM 847 O O . SER A 1 118 ? 0.218 4.588 12.906 1.00 93.12 118 SER A O 1
ATOM 849 N N . TYR A 1 119 ? 0.530 2.898 14.361 1.00 93.56 119 TYR A N 1
ATOM 850 C CA . TYR A 1 119 ? -0.723 2.196 14.100 1.00 93.56 119 TYR A CA 1
ATOM 851 C C . TYR A 1 119 ? -1.529 2.111 15.398 1.00 93.56 119 TYR A C 1
ATOM 853 O O . TYR A 1 119 ? -1.082 1.484 16.360 1.00 93.56 119 TYR A O 1
ATOM 861 N N . THR A 1 120 ? -2.721 2.705 15.441 1.00 91.44 120 THR A N 1
ATOM 862 C CA . THR A 1 120 ? -3.604 2.623 16.614 1.00 91.44 120 THR A CA 1
ATOM 863 C C . THR A 1 120 ? -4.648 1.539 16.411 1.00 91.44 120 THR A C 1
ATOM 865 O O . THR A 1 120 ? -5.589 1.705 15.636 1.00 91.44 120 THR A O 1
ATOM 868 N N . VAL A 1 121 ? -4.506 0.430 17.134 1.00 87.12 121 VAL A N 1
ATOM 869 C CA . VAL A 1 121 ? -5.491 -0.655 17.139 1.00 87.12 121 VAL A CA 1
ATOM 870 C C . VAL A 1 121 ? -6.537 -0.367 18.213 1.00 87.12 121 VAL A C 1
ATOM 872 O O . VAL A 1 121 ? -6.298 -0.581 19.400 1.00 87.12 121 VAL A O 1
ATOM 875 N N . THR A 1 122 ? -7.716 0.114 17.817 1.00 75.12 122 THR A N 1
ATOM 876 C CA . THR A 1 122 ? -8.867 0.198 18.727 1.00 75.12 122 THR A CA 1
ATOM 877 C C . THR A 1 122 ? -9.468 -1.190 18.887 1.00 75.12 122 THR A C 1
ATOM 879 O O . THR A 1 122 ? -10.332 -1.612 18.119 1.00 75.12 122 THR A O 1
ATOM 882 N N . GLY A 1 123 ? -8.958 -1.936 19.864 1.00 63.56 123 GLY A N 1
ATOM 883 C CA . GLY A 1 123 ? -9.444 -3.270 20.176 1.00 63.56 123 GLY A CA 1
ATOM 884 C C . GLY A 1 123 ? -10.911 -3.241 20.597 1.00 63.56 123 GLY A C 1
ATOM 885 O O . GLY A 1 123 ? -11.245 -2.773 21.681 1.00 63.56 123 GLY A O 1
ATOM 886 N N . ARG A 1 124 ? -11.792 -3.831 19.787 1.00 46.41 124 ARG A N 1
ATOM 887 C CA . ARG A 1 124 ? -12.985 -4.485 20.325 1.00 46.41 124 ARG A CA 1
ATOM 888 C C . ARG A 1 124 ? -12.614 -5.950 20.522 1.00 46.41 124 ARG A C 1
ATOM 890 O O . ARG A 1 124 ? -12.835 -6.786 19.656 1.00 46.41 124 ARG A O 1
ATOM 897 N N . HIS A 1 125 ? -12.010 -6.264 21.662 1.00 50.66 125 HIS A N 1
ATOM 898 C CA . HIS A 1 125 ? -12.274 -7.559 22.275 1.00 50.66 125 HIS A CA 1
ATOM 899 C C . HIS A 1 125 ? -13.607 -7.391 23.007 1.00 50.66 125 HIS A C 1
ATOM 901 O O . HIS A 1 125 ? -13.629 -6.753 24.061 1.00 50.66 125 HIS A O 1
ATOM 907 N N . PRO A 1 126 ? -14.752 -7.876 22.482 1.00 44.88 126 PRO A N 1
ATOM 908 C CA . PRO A 1 126 ? -15.875 -8.126 23.360 1.00 44.88 126 PRO A CA 1
ATOM 909 C C . PRO A 1 126 ? -15.371 -9.125 24.397 1.00 44.88 126 PRO A C 1
ATOM 911 O O . PRO A 1 126 ? -15.102 -10.284 24.093 1.00 44.88 126 PRO A O 1
ATOM 914 N N . HIS A 1 127 ? -15.174 -8.627 25.615 1.00 40.34 127 HIS A N 1
ATOM 915 C CA . HIS A 1 127 ? -14.977 -9.434 26.800 1.00 40.34 127 HIS A CA 1
ATOM 916 C C . HIS A 1 127 ? -16.127 -10.442 26.886 1.00 40.34 127 HIS A C 1
ATOM 918 O O . HIS A 1 127 ? -17.162 -10.175 27.494 1.00 40.34 127 HIS A O 1
ATOM 924 N N . HIS A 1 128 ? -15.944 -11.637 26.333 1.00 42.22 128 HIS A N 1
ATOM 925 C CA . HIS A 1 128 ? -16.595 -12.790 26.915 1.00 42.22 128 HIS A CA 1
ATOM 926 C C . HIS A 1 128 ? -15.942 -12.953 28.283 1.00 42.22 128 HIS A C 1
ATOM 928 O O . HIS A 1 128 ? -14.771 -13.319 28.383 1.00 42.22 128 HIS A O 1
ATOM 934 N N . ARG A 1 129 ? -16.680 -12.611 29.347 1.00 46.06 129 ARG A N 1
ATOM 935 C CA . ARG A 1 129 ? -16.302 -12.916 30.729 1.00 46.06 129 ARG A CA 1
ATOM 936 C C . ARG A 1 129 ? -16.131 -14.432 30.876 1.00 46.06 129 ARG A C 1
ATOM 938 O O . ARG A 1 129 ? -17.030 -15.132 31.326 1.00 46.06 129 ARG A O 1
ATOM 945 N N . ARG A 1 130 ? -14.958 -14.948 30.545 1.00 43.34 130 ARG A N 1
ATOM 946 C CA . ARG A 1 130 ? -14.345 -16.052 31.273 1.00 43.34 130 ARG A CA 1
ATOM 947 C C . ARG A 1 130 ? -12.995 -15.522 31.710 1.00 43.34 130 ARG A C 1
ATOM 949 O O . ARG A 1 130 ? -12.180 -15.155 30.872 1.00 43.34 130 ARG A O 1
ATOM 956 N N . LYS A 1 131 ? -12.832 -15.370 33.026 1.00 39.19 131 LYS A N 1
ATOM 957 C CA . LYS A 1 131 ? -11.595 -14.915 33.662 1.00 39.19 131 LYS A CA 1
ATOM 958 C C . LYS A 1 131 ? -10.444 -15.790 33.163 1.00 39.19 131 LYS A C 1
ATOM 960 O O . LYS A 1 131 ? -10.295 -16.919 33.619 1.00 39.19 131 LYS A O 1
ATOM 965 N N . TRP A 1 132 ? -9.650 -15.265 32.242 1.00 28.05 132 TRP A N 1
ATOM 966 C CA . TRP A 1 132 ? -8.314 -15.763 31.976 1.00 28.05 132 TRP A CA 1
ATOM 967 C C . TRP A 1 132 ? -7.368 -14.974 32.877 1.00 28.05 132 TRP A C 1
ATOM 969 O O . TRP A 1 132 ? -7.305 -13.750 32.811 1.00 28.05 132 TRP A O 1
ATOM 979 N N . HIS A 1 133 ? -6.695 -15.672 33.788 1.00 43.00 133 HIS A N 1
ATOM 980 C CA . HIS A 1 133 ? -5.558 -15.119 34.512 1.00 43.00 133 HIS A CA 1
ATOM 981 C C . HIS A 1 133 ? -4.416 -14.919 33.509 1.00 43.00 133 HIS A C 1
ATOM 983 O O . HIS A 1 133 ? -3.700 -15.866 33.188 1.00 43.00 133 HIS A O 1
ATOM 989 N N . GLU A 1 134 ? -4.250 -13.700 33.002 1.00 37.19 134 GLU A N 1
ATOM 990 C CA . GLU A 1 134 ? -3.086 -13.324 32.203 1.00 37.19 134 GLU A CA 1
ATOM 991 C C . GLU A 1 134 ? -1.878 -13.116 33.123 1.00 37.19 134 GLU A C 1
ATOM 993 O O . GLU A 1 134 ? -1.744 -12.109 33.816 1.00 37.19 134 GLU A O 1
ATOM 998 N N . ARG A 1 135 ? -0.970 -14.095 33.115 1.00 36.25 135 ARG A N 1
ATOM 999 C CA . ARG A 1 135 ? 0.452 -13.821 33.320 1.00 36.25 135 ARG A CA 1
ATOM 1000 C C . ARG A 1 135 ? 1.004 -13.367 31.975 1.00 36.25 135 ARG A C 1
ATOM 1002 O O . ARG A 1 135 ? 1.084 -14.159 31.042 1.00 36.25 135 ARG A O 1
ATOM 1009 N N . ALA A 1 136 ? 1.368 -12.093 31.887 1.00 34.81 136 ALA A N 1
ATOM 1010 C CA . ALA A 1 136 ? 2.126 -11.561 30.769 1.00 34.81 136 ALA A CA 1
ATOM 1011 C C . ALA A 1 136 ? 3.469 -12.301 30.654 1.00 34.81 136 ALA A C 1
ATOM 1013 O O . ALA A 1 136 ? 4.195 -12.458 31.637 1.00 34.81 136 ALA A O 1
ATOM 1014 N N . THR A 1 137 ? 3.832 -12.746 29.456 1.00 33.53 137 THR A N 1
ATOM 1015 C CA . THR A 1 137 ? 5.225 -13.079 29.141 1.00 33.53 137 THR A CA 1
ATOM 1016 C C . THR A 1 137 ? 5.534 -12.566 27.743 1.00 33.53 137 THR A C 1
ATOM 1018 O O . THR A 1 137 ? 5.102 -13.124 26.737 1.00 33.53 137 THR A O 1
ATOM 1021 N N . ALA A 1 138 ? 6.260 -11.449 27.700 1.00 34.81 138 ALA A N 1
ATOM 1022 C CA . ALA A 1 138 ? 6.868 -10.916 26.494 1.00 34.81 138 ALA A CA 1
ATOM 1023 C C . ALA A 1 138 ? 7.851 -11.952 25.935 1.00 34.81 138 ALA A C 1
ATOM 1025 O O . ALA A 1 138 ? 8.802 -12.332 26.617 1.00 34.81 138 ALA A O 1
ATOM 1026 N N . THR A 1 139 ? 7.637 -12.406 24.700 1.00 32.25 139 THR A N 1
ATOM 1027 C CA . THR A 1 139 ? 8.596 -13.286 24.023 1.00 32.25 139 THR A CA 1
ATOM 1028 C C . THR A 1 139 ? 9.437 -12.447 23.068 1.00 32.25 139 THR A C 1
ATOM 1030 O O . THR A 1 139 ? 8.930 -11.855 22.118 1.00 32.25 139 THR A O 1
ATOM 1033 N N . ARG A 1 140 ? 10.730 -12.351 23.397 1.00 31.88 140 ARG A N 1
ATOM 1034 C CA . ARG A 1 140 ? 11.791 -11.698 22.622 1.00 31.88 140 ARG A CA 1
ATOM 1035 C C . ARG A 1 140 ? 12.039 -12.416 21.293 1.00 31.88 140 ARG A C 1
ATOM 1037 O O . ARG A 1 140 ? 11.952 -13.636 21.207 1.00 31.88 140 ARG A O 1
ATOM 1044 N N . PHE A 1 141 ? 12.456 -11.623 20.307 1.00 29.95 141 PHE A N 1
ATOM 1045 C CA . PHE A 1 141 ? 13.155 -12.047 19.093 1.00 29.95 141 PHE A CA 1
ATOM 1046 C C . PHE A 1 141 ? 14.342 -12.971 19.414 1.00 29.95 141 PHE A C 1
ATOM 1048 O O . PHE A 1 141 ? 15.140 -12.664 20.300 1.00 29.95 141 PHE A O 1
ATOM 1055 N N . CYS A 1 142 ? 14.506 -14.049 18.644 1.00 28.84 142 CYS A N 1
ATOM 1056 C CA . CYS A 1 142 ? 15.729 -14.849 18.621 1.00 28.84 142 CYS A CA 1
ATOM 1057 C C . CYS A 1 142 ? 16.301 -14.825 17.194 1.00 28.84 142 CYS A C 1
ATOM 1059 O O . CYS A 1 142 ? 15.660 -15.310 16.265 1.00 28.84 142 CYS A O 1
ATOM 1061 N N . SER A 1 143 ? 17.478 -14.217 17.031 1.00 29.55 143 SER A N 1
ATOM 1062 C CA . SER A 1 143 ? 18.298 -14.262 15.811 1.00 29.55 143 SER A CA 1
ATOM 1063 C C . SER A 1 143 ? 19.442 -15.266 16.028 1.00 29.55 143 SER A C 1
ATOM 1065 O O . SER A 1 143 ? 19.958 -15.322 17.150 1.00 29.55 143 SER A O 1
ATOM 1067 N N . PRO A 1 144 ? 19.861 -16.070 15.032 1.00 38.09 144 PRO A N 1
ATOM 1068 C CA . PRO A 1 144 ? 20.850 -17.111 15.249 1.00 38.09 144 PRO A CA 1
ATOM 1069 C C . PRO A 1 144 ? 22.257 -16.598 14.929 1.00 38.09 144 PRO A C 1
ATOM 1071 O O . PRO A 1 144 ? 22.681 -16.626 13.778 1.00 38.09 144 PRO A O 1
ATOM 1074 N N . THR A 1 145 ? 23.036 -16.234 15.950 1.00 32.75 145 THR A N 1
ATOM 1075 C CA . THR A 1 145 ? 24.498 -16.191 15.790 1.00 32.75 145 THR A CA 1
ATOM 1076 C C . THR A 1 145 ? 25.202 -16.701 17.045 1.00 32.75 145 THR A C 1
ATOM 1078 O O . THR A 1 145 ? 25.100 -16.122 18.119 1.00 32.75 145 THR A O 1
ATOM 1081 N N . ARG A 1 146 ? 25.871 -17.848 16.862 1.00 35.03 146 ARG A N 1
ATOM 1082 C CA . ARG A 1 146 ? 26.869 -18.541 17.699 1.00 35.03 146 ARG A CA 1
ATOM 1083 C C . ARG A 1 146 ? 27.200 -17.917 19.068 1.00 35.03 146 ARG A C 1
ATOM 1085 O O . ARG A 1 146 ? 27.910 -16.926 19.126 1.00 35.03 146 ARG A O 1
ATOM 1092 N N . LEU A 1 147 ? 26.909 -18.647 20.145 1.00 27.92 147 LEU A N 1
ATOM 1093 C CA . LEU A 1 147 ? 27.920 -19.331 20.970 1.00 27.92 147 LEU A CA 1
ATOM 1094 C C . LEU A 1 147 ? 27.220 -20.272 21.972 1.00 27.92 147 LEU A C 1
ATOM 1096 O O . LEU A 1 147 ? 26.104 -20.017 22.412 1.00 27.92 147 LEU A O 1
ATOM 1100 N N . ARG A 1 148 ? 27.868 -21.401 22.278 1.00 39.09 148 ARG A N 1
ATOM 1101 C CA . ARG A 1 148 ? 27.354 -22.512 23.096 1.00 39.09 148 ARG A CA 1
ATOM 1102 C C . ARG A 1 148 ? 26.920 -22.072 24.500 1.00 39.09 148 ARG A C 1
ATOM 1104 O O . ARG A 1 148 ? 27.754 -21.615 25.270 1.00 39.09 148 ARG A O 1
ATOM 1111 N N . LEU A 1 149 ? 25.680 -22.389 24.870 1.00 27.66 149 LEU A N 1
ATOM 1112 C CA . LEU A 1 149 ? 25.275 -22.670 26.250 1.00 27.66 149 LEU A CA 1
ATOM 1113 C C . LEU A 1 149 ? 24.066 -23.612 26.221 1.00 27.66 149 LEU A C 1
ATOM 1115 O O . LEU A 1 149 ? 23.014 -23.294 25.672 1.00 27.66 149 LEU A O 1
ATOM 1119 N N . THR A 1 150 ? 24.247 -24.815 26.758 1.00 32.16 150 THR A N 1
ATOM 1120 C CA . THR A 1 150 ? 23.236 -25.875 26.784 1.00 32.16 150 THR A CA 1
ATOM 1121 C C . THR A 1 150 ? 22.162 -25.534 27.819 1.00 32.16 150 THR A C 1
ATOM 1123 O O . THR A 1 150 ? 22.401 -25.672 29.016 1.00 32.16 150 THR A O 1
ATOM 1126 N N . VAL A 1 151 ? 20.971 -25.113 27.386 1.00 31.91 151 VAL A N 1
ATOM 1127 C CA . VAL A 1 151 ? 19.796 -24.967 28.265 1.00 31.91 151 VAL A CA 1
ATOM 1128 C C . VAL A 1 151 ? 18.922 -26.213 28.125 1.00 31.91 151 VAL A C 1
ATOM 1130 O O . VAL A 1 151 ? 18.456 -26.546 27.038 1.00 31.91 151 VAL A O 1
ATOM 1133 N N . LYS A 1 152 ? 18.726 -26.935 29.233 1.00 29.12 152 LYS A N 1
ATOM 1134 C CA . LYS A 1 152 ? 17.938 -28.173 29.308 1.00 29.12 152 LYS A CA 1
ATOM 1135 C C . LYS A 1 152 ? 16.486 -27.818 29.665 1.00 29.12 152 LYS A C 1
ATOM 1137 O O . LYS A 1 152 ? 16.200 -27.518 30.820 1.00 29.12 152 LYS A O 1
ATOM 1142 N N . CYS A 1 153 ? 15.571 -27.841 28.697 1.00 27.72 153 CYS A N 1
ATOM 1143 C CA . CYS A 1 153 ? 14.132 -27.688 28.949 1.00 27.72 153 CYS A CA 1
ATOM 1144 C C . CYS A 1 153 ? 13.565 -28.961 29.609 1.00 27.72 153 CYS A C 1
ATOM 1146 O O . CYS A 1 153 ? 13.757 -30.058 29.083 1.00 27.72 153 CYS A O 1
ATOM 1148 N N . ARG A 1 154 ? 12.856 -28.837 30.742 1.00 28.81 154 ARG A N 1
ATOM 1149 C CA . ARG A 1 154 ? 12.012 -29.913 31.305 1.00 28.81 154 ARG A CA 1
ATOM 1150 C C . ARG A 1 154 ? 10.537 -29.665 30.949 1.00 28.81 154 ARG A C 1
ATOM 1152 O O . ARG A 1 154 ? 10.103 -28.519 31.045 1.00 28.81 154 ARG A O 1
ATOM 1159 N N . PRO A 1 155 ? 9.759 -30.703 30.594 1.00 35.34 155 PRO A N 1
ATOM 1160 C CA . PRO A 1 155 ? 8.327 -30.574 30.338 1.00 35.34 155 PRO A CA 1
ATOM 1161 C C . PRO A 1 155 ? 7.529 -30.565 31.654 1.00 35.34 155 PRO A C 1
ATOM 1163 O O . PRO A 1 155 ? 7.777 -31.385 32.536 1.00 35.34 155 PRO A O 1
ATOM 1166 N N . THR A 1 156 ? 6.556 -29.660 31.792 1.00 38.31 156 THR A N 1
ATOM 1167 C CA . THR A 1 156 ? 5.559 -29.686 32.878 1.00 38.31 156 THR A CA 1
ATOM 1168 C C . THR A 1 156 ? 4.303 -30.428 32.426 1.00 38.31 156 THR A C 1
ATOM 1170 O O . THR A 1 156 ? 3.653 -30.017 31.466 1.00 38.31 156 THR A O 1
ATOM 1173 N N . THR A 1 157 ? 3.951 -31.501 33.133 1.00 37.78 157 THR A N 1
ATOM 1174 C CA . THR A 1 157 ? 2.657 -32.202 33.063 1.00 37.78 157 THR A CA 1
ATOM 1175 C C . THR A 1 157 ? 1.534 -31.375 33.709 1.00 37.78 157 THR A C 1
ATOM 1177 O O . THR A 1 157 ? 1.798 -30.690 34.700 1.00 37.78 157 THR A O 1
ATOM 1180 N N . PRO A 1 158 ? 0.279 -31.445 33.222 1.00 40.97 158 PRO A N 1
ATOM 1181 C CA . PRO A 1 158 ? -0.858 -30.790 33.860 1.00 40.97 158 PRO A CA 1
ATOM 1182 C C . PRO A 1 158 ? -1.532 -31.743 34.856 1.00 40.97 158 PRO A C 1
ATOM 1184 O O . PRO A 1 158 ? -1.634 -32.924 34.560 1.00 40.97 158 PRO A O 1
ATOM 1187 N N . TRP A 1 159 ? -2.036 -31.246 35.988 1.00 27.02 159 TRP A N 1
ATOM 1188 C CA . TRP A 1 159 ? -3.265 -31.741 36.629 1.00 27.02 159 TRP A CA 1
ATOM 1189 C C . TRP A 1 159 ? -3.839 -30.681 37.578 1.00 27.02 159 TRP A C 1
ATOM 1191 O O . TRP A 1 159 ? -3.128 -29.867 38.163 1.00 27.02 159 TRP A O 1
ATOM 1201 N N . SER A 1 160 ? -5.166 -30.665 37.629 1.00 34.72 160 SER A N 1
ATOM 1202 C CA . SER A 1 160 ? -6.044 -29.686 38.264 1.00 34.72 160 SER A CA 1
ATOM 1203 C C . SER A 1 160 ? -5.964 -29.695 39.792 1.00 34.72 160 SER A C 1
ATOM 1205 O O . SER A 1 160 ? -6.132 -30.748 40.402 1.00 34.72 160 SER A O 1
ATOM 1207 N N . ALA A 1 161 ? -5.847 -28.520 40.414 1.00 30.09 161 ALA A N 1
ATOM 1208 C CA . ALA A 1 161 ? -6.086 -28.342 41.844 1.00 30.09 161 ALA A CA 1
ATOM 1209 C C . ALA A 1 161 ? -7.503 -27.790 42.071 1.00 30.09 161 ALA A C 1
ATOM 1211 O O . ALA A 1 161 ? -7.833 -26.684 41.638 1.00 30.09 161 ALA A O 1
ATOM 1212 N N . ARG A 1 162 ? -8.344 -28.575 42.750 1.00 30.36 162 ARG A N 1
ATOM 1213 C CA . ARG A 1 162 ? -9.606 -28.139 43.357 1.00 30.36 162 ARG A CA 1
ATOM 1214 C C . ARG A 1 162 ? -9.295 -27.769 44.810 1.00 30.36 162 ARG A C 1
ATOM 1216 O O . ARG A 1 162 ? -8.680 -28.559 45.514 1.00 30.36 162 ARG A O 1
ATOM 1223 N N . VAL A 1 163 ? -9.688 -26.571 45.237 1.00 33.16 163 VAL A N 1
ATOM 1224 C CA . VAL A 1 163 ? -9.532 -26.106 46.623 1.00 33.16 163 VAL A CA 1
ATOM 1225 C C . VAL A 1 163 ? -10.729 -26.571 47.444 1.00 33.16 163 VAL A C 1
ATOM 1227 O O . VAL A 1 163 ? -11.857 -26.201 47.127 1.00 33.16 163 VAL A O 1
ATOM 1230 N N . THR A 1 164 ? -10.467 -27.311 48.519 1.00 33.16 164 THR A N 1
ATOM 1231 C CA . THR A 1 164 ? -11.341 -27.417 49.695 1.00 33.16 164 THR A CA 1
ATOM 1232 C C . THR A 1 164 ? -10.458 -27.555 50.939 1.00 33.16 164 THR A C 1
ATOM 1234 O O . THR A 1 164 ? -9.771 -28.558 51.097 1.00 33.16 164 THR A O 1
ATOM 1237 N N . SER A 1 165 ? -10.477 -26.547 51.808 1.00 33.94 165 SER A N 1
ATOM 1238 C CA . SER A 1 165 ? -10.133 -26.655 53.241 1.00 33.94 165 SER A CA 1
ATOM 1239 C C . SER A 1 165 ? -11.458 -26.648 54.034 1.00 33.94 165 SER A C 1
ATOM 1241 O O . SER A 1 165 ? -12.455 -26.243 53.427 1.00 33.94 165 SER A O 1
ATOM 1243 N N . PRO A 1 166 ? -11.537 -26.955 55.352 1.00 49.81 166 PRO A N 1
ATOM 1244 C CA . PRO A 1 166 ? -10.483 -27.269 56.335 1.00 49.81 166 PRO A CA 1
ATOM 1245 C C . PRO A 1 166 ? -10.796 -28.502 57.240 1.00 49.81 166 PRO A C 1
ATOM 1247 O O . PRO A 1 166 ? -11.860 -29.098 57.130 1.00 49.81 166 PRO A O 1
ATOM 1250 N N . TRP A 1 167 ? -9.877 -28.783 58.180 1.00 29.23 167 TRP A N 1
ATOM 1251 C CA . TRP A 1 167 ? -10.000 -29.542 59.448 1.00 29.23 167 TRP A CA 1
ATOM 1252 C C . TRP A 1 167 ? -9.274 -30.902 59.563 1.00 29.23 167 TRP A C 1
ATOM 1254 O O . TRP A 1 167 ? -9.520 -31.839 58.816 1.00 29.23 167 TRP A O 1
ATOM 1264 N N . ILE A 1 168 ? -8.472 -30.964 60.638 1.00 36.78 168 ILE A N 1
ATOM 1265 C CA . ILE A 1 168 ? -7.998 -32.110 61.439 1.00 36.78 168 ILE A CA 1
ATOM 1266 C C . ILE A 1 168 ? -6.546 -32.597 61.234 1.00 36.78 168 ILE A C 1
ATOM 1268 O O . ILE A 1 168 ? -6.131 -33.143 60.219 1.00 36.78 168 ILE A O 1
ATOM 1272 N N . THR A 1 169 ? -5.822 -32.372 62.331 1.00 38.16 169 THR A N 1
ATOM 1273 C CA . THR A 1 169 ? -4.546 -32.853 62.868 1.00 38.16 169 THR A CA 1
ATOM 1274 C C . THR A 1 169 ? -4.318 -34.369 62.780 1.00 38.16 169 THR A C 1
ATOM 1276 O O . THR A 1 169 ? -5.235 -35.123 63.080 1.00 38.16 169 THR A O 1
ATOM 1279 N N . ALA A 1 170 ? -3.072 -34.801 62.522 1.00 34.25 170 ALA A N 1
ATOM 1280 C CA . ALA A 1 170 ? -2.257 -35.681 63.394 1.00 34.25 170 ALA A CA 1
ATOM 1281 C C . ALA A 1 170 ? -1.188 -36.493 62.631 1.00 34.25 170 ALA A C 1
ATOM 1283 O O . ALA A 1 170 ? -1.390 -36.944 61.509 1.00 34.25 170 ALA A O 1
ATOM 1284 N N . LEU A 1 171 ? -0.044 -36.660 63.305 1.00 35.81 171 LEU A N 1
ATOM 1285 C CA . LEU A 1 171 ? 1.134 -37.447 62.935 1.00 35.81 171 LEU A CA 1
ATOM 1286 C C . LEU A 1 171 ? 0.845 -38.948 62.757 1.00 35.81 171 LEU A C 1
ATOM 1288 O O . LEU A 1 171 ? 0.099 -39.509 63.553 1.00 35.81 171 LEU A O 1
ATOM 1292 N N . ALA A 1 172 ? 1.617 -39.614 61.888 1.00 32.94 172 ALA A N 1
ATOM 1293 C CA . ALA A 1 172 ? 2.258 -40.897 62.208 1.00 32.94 172 ALA A CA 1
ATOM 1294 C C . ALA A 1 172 ? 3.386 -41.248 61.210 1.00 32.94 172 ALA A C 1
ATOM 1296 O O . ALA A 1 172 ? 3.116 -41.411 60.027 1.00 32.94 172 ALA A O 1
ATOM 1297 N N . ARG A 1 173 ? 4.598 -41.373 61.778 1.00 39.72 173 ARG A N 1
ATOM 1298 C CA . ARG A 1 173 ? 5.828 -42.103 61.383 1.00 39.72 173 ARG A CA 1
ATOM 1299 C C . ARG A 1 173 ? 6.363 -42.014 59.953 1.00 39.72 173 ARG A C 1
ATOM 1301 O O . ARG A 1 173 ? 5.786 -42.636 59.043 1.00 39.72 173 ARG A O 1
#

pLDDT: mean 78.09, std 27.57, range [27.02, 98.62]

InterPro domains:
  IPR008638 Filamentous haemagglutinin FhaB/tRNA nuclease CdiA-like, TPS domain [PF05860] (3-115)
  IPR008638 Filamentous haemagglutinin FhaB/tRNA nuclease CdiA-like, TPS domain [SM00912] (1-113)
  IPR008638 Filamentous haemagglutinin FhaB/tRNA nuclease CdiA-like, TPS domain [TIGR01901] (11-107)
  IPR011050 Pectin lyase fold/virulence factor [SSF51126] (3-123)
  IPR012334 Pectin lyase fold [G3DSA:2.160.20.10] (1-140)

Foldseek 3Di:
DAAAAPQLEDAAEDQADEADAVGEEAEQAQQWDADPPPGIDGHDPRHPVHGGQEYEYAHPHLDEYEYEHEYEYPHQEHAYEYEALNYYHYHHYYYYSYPYYYYYNFDFDADPSRHGDDGHRPDPPVPPPDDDPDPDDDDDDDDDDDDDDDDDDDDDDDDDDDDDDDDDDDDDD

Sequence (173 aa):
MKKPNAAGVSHNLYRDFNVGTNGTILNNSGDDVSHSTFGNIARNNNLTAGSASVILNEVTSKNASSLKGFIEVNGQKADVVIANPNGITCSGCSFVNTNKAILTTGKVNMTDDGAIGSYTVTGRHPHHRRKWHERATATRFCSPTRLRLTVKCRPTTPWSARVTSPWITALAR